Protein AF-M2XAB5-F1 (afdb_monomer_lite)

Foldseek 3Di:
DPPVVVVVVVVLLVLLVVLQVLLVVLCVLLVPLVVLLVVLVCQCPDPPHRDDDDPVSVCSVPSNVVSNVSSVVSNVVSVVSVVVPPPDCDVVNVVVCVVPVPPDPPPDDPVVVVVVVVVVVVVVVVVVD

Radius of gyration: 27.7 Å; chains: 1; bounding box: 64×60×61 Å

pLDDT: mean 78.84, std 16.9, range [43.12, 98.0]

Structure (mmCIF, N/CA/C/O backbone):
data_AF-M2XAB5-F1
#
_entry.id   AF-M2XAB5-F1
#
loop_
_atom_site.group_PDB
_atom_site.id
_atom_site.type_symbol
_atom_site.label_atom_id
_atom_site.label_alt_id
_atom_site.label_comp_id
_atom_site.label_asym_id
_atom_site.label_entity_id
_atom_site.label_seq_id
_atom_site.pdbx_PDB_ins_code
_atom_site.Cartn_x
_atom_site.Cartn_y
_atom_site.Cartn_z
_atom_site.occupancy
_atom_site.B_iso_or_equiv
_atom_site.auth_seq_id
_atom_site.auth_comp_id
_atom_site.auth_asym_id
_atom_site.auth_atom_id
_atom_site.pdbx_PDB_model_num
ATOM 1 N N . MET A 1 1 ? -28.194 11.113 29.100 1.00 43.12 1 MET A N 1
ATOM 2 C CA . MET A 1 1 ? -27.336 11.637 28.007 1.00 43.12 1 MET A CA 1
ATOM 3 C C . MET A 1 1 ? -26.340 10.563 27.536 1.00 43.12 1 MET A C 1
ATOM 5 O O . MET A 1 1 ? -25.148 10.694 27.764 1.00 43.12 1 MET A O 1
ATOM 9 N N . THR A 1 2 ? -26.799 9.476 26.900 1.00 54.62 2 THR A N 1
ATOM 10 C CA . THR A 1 2 ? -25.968 8.281 26.583 1.00 54.62 2 THR A CA 1
ATOM 11 C C . THR A 1 2 ? -25.845 7.964 25.083 1.00 54.62 2 THR A C 1
ATOM 13 O O . THR A 1 2 ? -25.160 7.016 24.710 1.00 54.62 2 THR A O 1
ATOM 16 N N . SER A 1 3 ? -26.461 8.749 24.192 1.00 52.16 3 SER A N 1
ATOM 17 C CA . SER A 1 3 ? -26.480 8.469 22.743 1.00 52.16 3 SER A CA 1
ATOM 18 C C . SER A 1 3 ? -25.181 8.828 22.008 1.00 52.16 3 SER A C 1
ATOM 20 O O . SER A 1 3 ? -24.874 8.224 20.978 1.00 52.16 3 SER A O 1
ATOM 22 N N . LEU A 1 4 ? -24.385 9.758 22.548 1.00 54.94 4 LEU A N 1
ATOM 23 C CA . LEU A 1 4 ? -23.146 10.224 21.913 1.00 54.94 4 LEU A CA 1
ATOM 24 C C . LEU A 1 4 ? -22.060 9.128 21.856 1.00 54.94 4 LEU A C 1
ATOM 26 O O . LEU A 1 4 ? -21.292 9.081 20.895 1.00 54.94 4 LEU A O 1
ATOM 30 N N . SER A 1 5 ? -22.040 8.182 22.805 1.00 65.56 5 SER A N 1
ATOM 31 C CA . SER A 1 5 ? -20.994 7.149 22.894 1.00 65.56 5 SER A CA 1
ATOM 32 C C . SER A 1 5 ? -21.138 6.030 21.852 1.00 65.56 5 SER A C 1
ATOM 34 O O . SER A 1 5 ? -20.137 5.575 21.293 1.00 65.56 5 SER A O 1
ATOM 36 N N . ARG A 1 6 ? -22.371 5.603 21.525 1.00 68.94 6 ARG A N 1
ATOM 37 C CA . ARG A 1 6 ? -22.616 4.537 20.529 1.00 68.94 6 ARG A CA 1
ATOM 38 C C . ARG A 1 6 ? -22.310 5.000 19.106 1.00 68.94 6 ARG A C 1
ATOM 40 O O . ARG A 1 6 ? -21.660 4.267 18.361 1.00 68.94 6 ARG A O 1
ATOM 47 N N . GLN A 1 7 ? -22.712 6.222 18.738 1.00 76.50 7 GLN A N 1
ATOM 48 C CA . GLN A 1 7 ? -22.395 6.790 17.421 1.00 76.50 7 GLN A CA 1
ATOM 49 C C . GLN A 1 7 ? -20.884 6.983 17.230 1.00 76.50 7 GLN A C 1
ATOM 51 O O . GLN A 1 7 ? -20.352 6.652 16.169 1.00 76.50 7 GLN A O 1
ATOM 56 N N . GLN A 1 8 ? -20.168 7.441 18.261 1.00 76.19 8 GLN A N 1
ATOM 57 C CA . GLN A 1 8 ? -18.709 7.567 18.219 1.00 76.19 8 GLN A CA 1
ATOM 58 C C . GLN A 1 8 ? -18.010 6.204 18.084 1.00 76.19 8 GLN A C 1
ATOM 60 O O . GLN A 1 8 ? -17.082 6.073 17.281 1.00 76.19 8 GLN A O 1
ATOM 65 N N . ARG A 1 9 ? -18.481 5.172 18.799 1.00 74.19 9 ARG A N 1
ATOM 66 C CA . ARG A 1 9 ? -17.937 3.803 18.721 1.00 74.19 9 ARG A CA 1
ATOM 67 C C . ARG A 1 9 ? -18.174 3.174 17.340 1.00 74.19 9 ARG A C 1
ATOM 69 O O . ARG A 1 9 ? -17.252 2.602 16.761 1.00 74.19 9 ARG A O 1
ATOM 76 N N . ALA A 1 10 ? -19.364 3.356 16.763 1.00 78.75 10 ALA A N 1
ATOM 77 C CA . ALA A 1 10 ? -19.677 2.911 15.402 1.00 78.75 10 ALA A CA 1
ATOM 78 C C . ALA A 1 10 ? -18.821 3.630 14.343 1.00 78.75 10 ALA A C 1
ATOM 80 O O . ALA A 1 10 ? -18.297 2.993 13.429 1.00 78.75 10 ALA A O 1
ATOM 81 N N . ARG A 1 11 ? -18.623 4.947 14.487 1.00 80.94 11 ARG A N 1
ATOM 82 C CA . ARG A 1 11 ? -17.774 5.738 13.583 1.00 80.94 11 ARG A CA 1
ATOM 83 C C . ARG A 1 11 ? -16.311 5.287 13.636 1.00 80.94 11 ARG A C 1
ATOM 85 O O . ARG A 1 11 ? -15.701 5.121 12.587 1.00 80.94 11 ARG A O 1
ATOM 92 N N . ARG A 1 12 ? -15.769 5.018 14.829 1.00 79.12 12 ARG A N 1
ATOM 93 C CA . ARG A 1 12 ? -14.401 4.495 15.004 1.00 79.12 12 ARG A CA 1
ATOM 94 C C . ARG A 1 12 ? -14.215 3.096 14.411 1.00 79.12 12 ARG A C 1
ATOM 96 O O . ARG A 1 12 ? -13.225 2.888 13.720 1.00 79.12 12 ARG A O 1
ATOM 103 N N . ARG A 1 13 ? -15.172 2.173 14.595 1.00 82.44 13 ARG A N 1
ATOM 104 C CA . ARG A 1 13 ? -15.133 0.839 13.955 1.00 82.44 13 ARG A CA 1
ATOM 105 C C . ARG A 1 13 ? -15.120 0.938 12.424 1.00 82.44 13 ARG A C 1
ATOM 107 O O . ARG A 1 13 ? -14.334 0.253 11.780 1.00 82.44 13 ARG A O 1
ATOM 114 N N . ARG A 1 14 ? -15.930 1.833 11.842 1.00 86.94 14 ARG A N 1
ATOM 115 C CA . ARG A 1 14 ? -15.916 2.097 10.389 1.00 86.94 14 ARG A CA 1
ATOM 116 C C . ARG A 1 14 ? -14.569 2.642 9.917 1.00 86.94 14 ARG A C 1
ATOM 118 O O . ARG A 1 14 ? -14.062 2.179 8.906 1.00 86.94 14 ARG A O 1
ATOM 125 N N . ILE A 1 15 ? -13.976 3.580 10.658 1.00 88.62 15 ILE A N 1
ATOM 126 C CA . ILE A 1 15 ? -12.644 4.120 10.343 1.00 88.62 15 ILE A CA 1
ATOM 127 C C . ILE A 1 15 ? -11.585 3.014 10.403 1.00 88.62 15 ILE A C 1
ATOM 129 O O . ILE A 1 15 ? -10.811 2.887 9.465 1.00 88.62 15 ILE A O 1
ATOM 133 N N . ALA A 1 16 ? -11.577 2.179 11.447 1.00 87.62 16 ALA A N 1
ATOM 134 C CA . ALA A 1 16 ? -10.643 1.056 11.554 1.00 87.62 16 ALA A CA 1
ATOM 135 C C . ALA A 1 16 ? -10.771 0.085 10.369 1.00 87.62 16 ALA A C 1
ATOM 137 O O . ALA A 1 16 ? -9.763 -0.300 9.783 1.00 87.62 16 ALA A O 1
ATOM 138 N N . GLY A 1 17 ? -12.004 -0.249 9.973 1.00 89.06 17 GLY A N 1
ATOM 139 C CA . GLY A 1 17 ? -12.267 -1.086 8.801 1.00 89.06 17 GLY A CA 1
ATOM 140 C C . GLY A 1 17 ? -11.794 -0.454 7.490 1.00 89.06 17 GLY A C 1
ATOM 141 O O . GLY A 1 17 ? -11.192 -1.137 6.669 1.00 89.06 17 GLY A O 1
ATOM 142 N N . LEU A 1 18 ? -11.999 0.855 7.309 1.00 94.44 18 LEU A N 1
ATOM 143 C CA . LEU A 1 18 ? -11.499 1.582 6.138 1.00 94.44 18 LEU A CA 1
ATOM 144 C C . LEU A 1 18 ? -9.969 1.612 6.099 1.00 94.44 18 LEU A C 1
ATOM 146 O O . LEU A 1 18 ? -9.389 1.361 5.049 1.00 94.44 18 LEU A O 1
ATOM 150 N N . LEU A 1 19 ? -9.315 1.871 7.233 1.00 93.00 19 LEU A N 1
ATOM 151 C CA . LEU A 1 19 ? -7.854 1.849 7.328 1.00 93.00 19 LEU A CA 1
ATOM 152 C C . LEU A 1 19 ? -7.300 0.458 7.000 1.00 93.00 19 LEU A C 1
ATOM 154 O O . LEU A 1 19 ? -6.342 0.361 6.239 1.00 93.00 19 LEU A O 1
ATOM 158 N N . ALA A 1 20 ? -7.932 -0.605 7.510 1.00 93.00 20 ALA A N 1
ATOM 159 C CA . ALA A 1 20 ? -7.558 -1.980 7.187 1.00 93.00 20 ALA A CA 1
ATOM 160 C C . ALA A 1 20 ? -7.713 -2.262 5.688 1.00 93.00 20 ALA A C 1
ATOM 162 O O . ALA A 1 20 ? -6.786 -2.761 5.061 1.00 93.00 20 ALA A O 1
ATOM 163 N N . LEU A 1 21 ? -8.859 -1.902 5.103 1.00 96.94 21 LEU A N 1
ATOM 164 C CA . LEU A 1 21 ? -9.132 -2.116 3.683 1.00 96.94 21 LEU A CA 1
ATOM 165 C C . LEU A 1 21 ? -8.113 -1.388 2.799 1.00 96.94 21 LEU A C 1
ATOM 167 O O . LEU A 1 21 ? -7.520 -2.003 1.918 1.00 96.94 21 LEU A O 1
ATOM 171 N N . VAL A 1 22 ? -7.881 -0.097 3.052 1.00 97.44 22 VAL A N 1
ATOM 172 C CA . VAL A 1 22 ? -6.904 0.699 2.294 1.00 97.44 22 VAL A CA 1
ATOM 173 C C . VAL A 1 22 ? -5.495 0.136 2.482 1.00 97.44 22 VAL A C 1
ATOM 175 O O . VAL A 1 22 ? -4.765 -0.006 1.504 1.00 97.44 22 VAL A O 1
ATOM 178 N N . GLY A 1 23 ? -5.129 -0.242 3.710 1.00 96.50 23 GLY A N 1
ATOM 179 C CA . GLY A 1 23 ? -3.842 -0.866 4.009 1.00 96.50 23 GLY A CA 1
ATOM 180 C C . GLY A 1 23 ? -3.612 -2.146 3.205 1.00 96.50 23 GLY A C 1
ATOM 181 O O . GLY A 1 23 ? -2.592 -2.274 2.532 1.00 96.50 23 GLY A O 1
ATOM 182 N N . ILE A 1 24 ? -4.594 -3.050 3.199 1.00 97.31 24 ILE A N 1
ATOM 183 C CA . ILE A 1 24 ? -4.545 -4.313 2.452 1.00 97.31 24 ILE A CA 1
ATOM 184 C C . ILE A 1 24 ? -4.445 -4.063 0.945 1.00 97.31 24 ILE A C 1
ATOM 186 O O . ILE A 1 24 ? -3.635 -4.702 0.280 1.00 97.31 24 ILE A O 1
ATOM 190 N N . VAL A 1 25 ? -5.225 -3.126 0.399 1.00 98.00 25 VAL A N 1
ATOM 191 C CA . VAL A 1 25 ? -5.173 -2.796 -1.034 1.00 98.00 25 VAL A CA 1
ATOM 192 C C . VAL A 1 25 ? -3.796 -2.261 -1.425 1.00 98.00 25 VAL A C 1
ATOM 194 O O . VAL A 1 25 ? -3.242 -2.698 -2.430 1.00 98.00 25 VAL A O 1
ATOM 197 N N . LEU A 1 26 ? -3.205 -1.365 -0.629 1.00 97.62 26 LEU A N 1
ATOM 198 C CA . LEU A 1 26 ? -1.858 -0.852 -0.894 1.00 97.62 26 LEU A CA 1
ATOM 199 C C . LEU A 1 26 ? -0.796 -1.954 -0.815 1.00 97.62 26 LEU A C 1
ATOM 201 O O . LEU A 1 26 ? 0.079 -2.019 -1.676 1.00 97.62 26 LEU A O 1
ATOM 205 N N . LEU A 1 27 ? -0.895 -2.853 0.167 1.00 97.69 27 LEU A N 1
ATOM 206 C CA . LEU A 1 27 ? -0.005 -4.012 0.261 1.00 97.69 27 LEU A CA 1
ATOM 207 C C . LEU A 1 27 ? -0.161 -4.945 -0.945 1.00 97.69 27 LEU A C 1
ATOM 209 O O . LEU A 1 27 ? 0.838 -5.418 -1.479 1.00 97.69 27 LEU A O 1
ATOM 213 N N . LEU A 1 28 ? -1.389 -5.165 -1.420 1.00 97.56 28 LEU A N 1
ATOM 214 C CA . LEU A 1 28 ? -1.644 -5.966 -2.614 1.00 97.56 28 LEU A CA 1
ATOM 215 C C . LEU A 1 28 ? -1.022 -5.321 -3.858 1.00 97.56 28 LEU A C 1
ATOM 217 O O . LEU A 1 28 ? -0.318 -5.996 -4.600 1.00 97.56 28 LEU A O 1
ATOM 221 N N . VAL A 1 29 ? -1.207 -4.014 -4.058 1.00 96.38 29 VAL A N 1
ATOM 222 C CA . VAL A 1 29 ? -0.569 -3.269 -5.160 1.00 96.38 29 VAL A CA 1
ATOM 223 C C . VAL A 1 29 ? 0.958 -3.376 -5.087 1.00 96.38 29 VAL A C 1
ATOM 225 O O . VAL A 1 29 ? 1.619 -3.594 -6.106 1.00 96.38 29 VAL A O 1
ATOM 228 N N . SER A 1 30 ? 1.518 -3.293 -3.880 1.00 96.62 30 SER A N 1
ATOM 229 C CA . SER A 1 30 ? 2.956 -3.397 -3.639 1.00 96.62 30 SER A CA 1
ATOM 230 C C . SER A 1 30 ? 3.554 -4.732 -4.099 1.00 96.62 30 SER A C 1
ATOM 232 O O . SER A 1 30 ? 4.663 -4.738 -4.638 1.00 96.62 30 SER A O 1
ATOM 234 N N . THR A 1 31 ? 2.813 -5.846 -3.990 1.00 96.81 31 THR A N 1
ATOM 235 C CA . THR A 1 31 ? 3.303 -7.171 -4.430 1.00 96.81 31 THR A CA 1
ATOM 236 C C . THR A 1 31 ? 3.721 -7.209 -5.899 1.00 96.81 31 THR A C 1
ATOM 238 O O . THR A 1 31 ? 4.622 -7.962 -6.257 1.00 96.81 31 THR A O 1
ATOM 241 N N . TYR A 1 32 ? 3.114 -6.368 -6.737 1.00 96.00 32 TYR A N 1
ATOM 242 C CA . TYR A 1 32 ? 3.491 -6.214 -8.137 1.00 96.00 32 TYR A CA 1
ATOM 243 C C . TYR A 1 32 ? 4.435 -5.026 -8.356 1.00 96.00 32 TYR A C 1
ATOM 245 O O . TYR A 1 32 ? 5.452 -5.145 -9.042 1.00 96.00 32 TYR A O 1
ATOM 253 N N . ALA A 1 33 ? 4.110 -3.871 -7.769 1.00 95.50 33 ALA A N 1
ATOM 254 C CA . ALA A 1 33 ? 4.821 -2.628 -8.043 1.00 95.50 33 ALA A CA 1
ATOM 255 C C . ALA A 1 33 ? 6.271 -2.646 -7.531 1.00 95.50 33 ALA A C 1
ATOM 257 O O . ALA A 1 33 ? 7.158 -2.140 -8.212 1.00 95.50 33 ALA A O 1
ATOM 258 N N . VAL A 1 34 ? 6.548 -3.254 -6.373 1.00 96.94 34 VAL A N 1
ATOM 259 C CA . VAL A 1 34 ? 7.914 -3.294 -5.824 1.00 96.94 34 VAL A CA 1
ATOM 260 C C . VAL A 1 34 ? 8.858 -4.125 -6.702 1.00 96.94 34 VAL A C 1
ATOM 262 O O . VAL A 1 34 ? 9.874 -3.571 -7.129 1.00 96.94 34 VAL A O 1
ATOM 265 N N . PRO A 1 35 ? 8.557 -5.396 -7.047 1.00 97.25 35 PRO A N 1
ATOM 266 C CA . PRO A 1 35 ? 9.430 -6.170 -7.929 1.00 97.25 35 PRO A CA 1
ATOM 267 C C . PRO A 1 35 ? 9.652 -5.498 -9.286 1.00 97.25 35 PRO A C 1
ATOM 269 O O . PRO A 1 35 ? 10.786 -5.40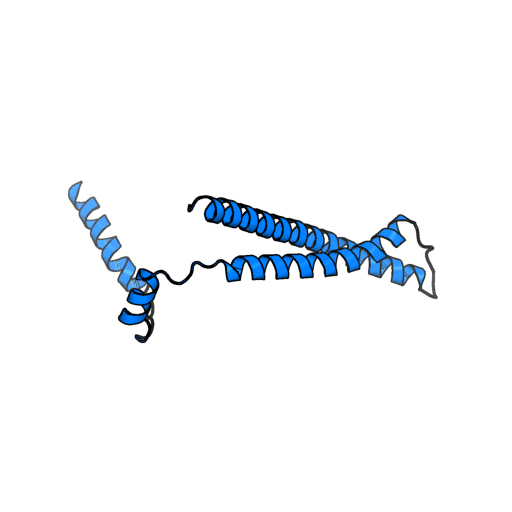8 -9.751 1.00 97.25 35 PRO A O 1
ATOM 272 N N . MET A 1 36 ? 8.589 -4.971 -9.900 1.00 96.00 36 MET A N 1
ATOM 273 C CA . MET A 1 36 ? 8.698 -4.283 -11.188 1.00 96.00 36 MET A CA 1
ATOM 274 C C . MET A 1 36 ? 9.546 -3.016 -11.095 1.00 96.00 36 MET A C 1
ATOM 276 O O . MET A 1 36 ? 10.388 -2.784 -11.959 1.00 96.00 36 MET A O 1
ATOM 280 N N . GLY A 1 37 ? 9.378 -2.223 -10.034 1.00 94.44 37 GLY A N 1
ATOM 281 C CA . GLY A 1 37 ? 10.202 -1.046 -9.777 1.00 94.44 37 GLY A CA 1
ATOM 282 C C . GLY A 1 37 ? 11.685 -1.398 -9.659 1.00 94.44 37 GLY A C 1
ATOM 283 O O . GLY A 1 37 ? 12.515 -0.761 -10.302 1.00 94.44 37 GLY A O 1
ATOM 284 N N . ILE A 1 38 ? 12.019 -2.461 -8.920 1.00 96.06 38 ILE A N 1
ATOM 285 C CA . ILE A 1 38 ? 13.403 -2.943 -8.789 1.00 96.06 38 ILE A CA 1
ATOM 286 C C . ILE A 1 38 ? 13.968 -3.351 -10.154 1.00 96.06 38 ILE A C 1
ATOM 288 O O . ILE A 1 38 ? 15.084 -2.963 -10.487 1.00 96.06 38 ILE A O 1
ATOM 292 N N . ILE A 1 39 ? 13.199 -4.088 -10.964 1.00 94.94 39 ILE A N 1
ATOM 293 C CA . ILE A 1 39 ? 13.628 -4.513 -12.306 1.00 94.94 39 ILE A CA 1
ATOM 294 C C . ILE A 1 39 ? 13.882 -3.302 -13.208 1.00 94.94 39 ILE A C 1
ATOM 296 O O . ILE A 1 39 ? 14.909 -3.250 -13.886 1.00 94.94 39 ILE A O 1
ATOM 300 N N . TYR A 1 40 ? 12.969 -2.329 -13.227 1.00 94.88 40 TYR A N 1
ATOM 301 C CA . TYR A 1 40 ? 13.138 -1.122 -14.033 1.00 94.88 40 TYR A CA 1
ATOM 302 C C . TYR A 1 40 ? 14.351 -0.310 -13.598 1.00 94.88 40 TYR A C 1
ATOM 304 O O . TYR A 1 40 ? 15.119 0.136 -14.447 1.00 94.88 40 TYR A O 1
ATOM 312 N N . TRP A 1 41 ? 14.544 -0.155 -12.290 1.00 94.75 41 TRP A N 1
ATOM 313 C CA . TRP A 1 41 ? 15.694 0.555 -11.755 1.00 94.75 41 TRP A CA 1
ATOM 314 C C . TRP A 1 41 ? 17.004 -0.155 -12.112 1.00 94.75 41 TRP A C 1
ATOM 316 O O . TRP A 1 41 ? 17.885 0.471 -12.690 1.00 94.75 41 TRP A O 1
ATOM 326 N N . ALA A 1 42 ? 17.088 -1.471 -11.897 1.00 93.62 42 ALA A N 1
ATOM 327 C CA . ALA A 1 42 ? 18.274 -2.265 -12.216 1.00 93.62 42 ALA A CA 1
ATOM 328 C C . ALA A 1 42 ? 18.647 -2.205 -13.707 1.00 93.62 42 ALA A C 1
ATOM 330 O O . ALA A 1 42 ? 19.824 -2.104 -14.047 1.00 93.62 42 ALA A O 1
ATOM 331 N N . ARG A 1 43 ? 17.650 -2.230 -14.604 1.00 93.06 43 ARG A N 1
ATOM 332 C CA . ARG A 1 43 ? 17.868 -2.079 -16.054 1.00 93.06 43 ARG A CA 1
ATOM 333 C C . ARG A 1 43 ? 18.305 -0.674 -16.449 1.00 93.06 43 ARG A C 1
ATOM 335 O O . ARG A 1 43 ? 19.058 -0.524 -17.402 1.00 93.06 43 ARG A O 1
ATOM 342 N N . ALA A 1 44 ? 17.829 0.352 -15.751 1.00 93.06 44 ALA A N 1
ATOM 343 C CA . ALA A 1 44 ? 18.247 1.724 -16.010 1.00 93.06 44 ALA A CA 1
ATOM 344 C C . ALA A 1 44 ? 19.689 1.978 -15.548 1.00 93.06 44 ALA A C 1
ATOM 346 O O . ALA A 1 44 ? 20.389 2.791 -16.143 1.00 93.06 44 ALA A O 1
ATOM 347 N N . THR A 1 45 ? 20.138 1.274 -14.505 1.00 92.62 45 THR A N 1
ATOM 348 C CA . THR A 1 45 ? 21.482 1.422 -13.931 1.00 92.62 45 THR A CA 1
ATOM 349 C C . THR A 1 45 ? 22.504 0.416 -14.462 1.00 92.62 45 THR A C 1
ATOM 351 O O . THR A 1 45 ? 23.642 0.431 -14.005 1.00 92.62 45 THR A O 1
ATOM 354 N N . SER A 1 46 ? 22.126 -0.494 -15.365 1.00 93.06 46 SER A N 1
ATOM 355 C CA . SER A 1 46 ? 23.044 -1.528 -15.855 1.00 93.06 46 SER A CA 1
ATOM 356 C C . SER A 1 46 ? 24.098 -0.952 -16.801 1.00 93.06 46 SER A C 1
ATOM 358 O O . SER A 1 46 ? 23.749 -0.220 -17.726 1.00 93.06 46 SER A O 1
ATOM 360 N N . GLU A 1 47 ? 25.356 -1.358 -16.633 1.00 88.75 47 GLU A N 1
ATOM 361 C CA . GLU A 1 47 ? 26.470 -0.918 -17.488 1.00 88.75 47 GLU A CA 1
ATOM 362 C C . GLU A 1 47 ? 26.482 -1.606 -18.866 1.00 88.75 47 GLU A C 1
ATOM 364 O O . GLU A 1 47 ? 26.927 -1.011 -19.843 1.00 88.75 47 GLU A O 1
ATOM 369 N N . GLU A 1 48 ? 25.960 -2.834 -18.973 1.00 83.00 48 GLU A N 1
ATOM 370 C CA . GLU A 1 48 ? 26.021 -3.635 -20.208 1.00 83.00 48 GLU A CA 1
ATOM 371 C C . GLU A 1 48 ? 25.020 -3.192 -21.289 1.00 83.00 48 GLU A C 1
ATOM 373 O O . GLU A 1 48 ? 25.353 -3.189 -22.474 1.00 83.00 48 GLU A O 1
ATOM 378 N N . ALA A 1 49 ? 23.789 -2.831 -20.909 1.00 78.88 49 ALA A N 1
ATOM 379 C CA . ALA A 1 49 ? 22.739 -2.416 -21.845 1.00 78.88 49 ALA A CA 1
ATOM 380 C C . ALA A 1 49 ? 21.642 -1.592 -21.137 1.00 78.88 49 ALA A C 1
ATOM 382 O O . ALA A 1 49 ? 20.552 -2.113 -20.871 1.00 78.88 49 ALA A O 1
ATOM 383 N N . PRO A 1 50 ? 21.906 -0.313 -20.809 1.00 85.62 50 PRO A N 1
ATOM 384 C CA . PRO A 1 50 ? 20.960 0.512 -20.068 1.00 85.62 50 PRO A CA 1
ATOM 385 C C . PRO A 1 50 ? 19.678 0.758 -20.869 1.00 85.62 50 PRO A C 1
ATOM 387 O O . PRO A 1 50 ? 19.708 1.206 -22.017 1.00 85.62 50 PRO A O 1
ATOM 390 N N . VAL A 1 51 ? 18.532 0.496 -20.237 1.00 91.62 51 VAL A N 1
ATOM 391 C CA . VAL A 1 51 ? 17.211 0.806 -20.801 1.00 91.62 51 VAL A CA 1
ATOM 392 C C . VAL A 1 51 ? 16.714 2.122 -20.197 1.00 91.62 51 VAL A C 1
ATOM 394 O O . VAL A 1 51 ? 16.626 2.219 -18.971 1.00 91.62 51 VAL A O 1
ATOM 397 N N . PRO A 1 52 ? 16.362 3.136 -21.011 1.00 89.50 52 PRO A N 1
ATOM 398 C CA . PRO A 1 52 ? 15.892 4.414 -20.491 1.00 89.50 52 PRO A CA 1
ATOM 399 C C . PRO A 1 52 ? 14.579 4.254 -19.718 1.00 89.50 52 PRO A C 1
ATOM 401 O O . PRO A 1 52 ? 13.703 3.465 -20.083 1.00 89.50 52 PRO A O 1
ATOM 404 N N . LEU A 1 53 ? 14.438 5.034 -18.647 1.00 91.75 53 LEU A N 1
ATOM 405 C CA . LEU A 1 53 ? 13.231 5.040 -17.829 1.00 91.75 53 LEU A CA 1
ATOM 406 C C . LEU A 1 53 ? 12.071 5.673 -18.598 1.00 91.75 53 LEU A C 1
ATOM 408 O O . LEU A 1 53 ? 12.165 6.799 -19.079 1.00 91.75 53 LEU A O 1
ATOM 412 N N . THR A 1 54 ? 10.959 4.949 -18.669 1.00 94.00 54 THR A N 1
ATOM 413 C CA . THR A 1 54 ? 9.673 5.487 -19.116 1.00 94.00 54 THR A CA 1
ATOM 414 C C . THR A 1 54 ? 8.912 6.078 -17.931 1.00 94.00 54 THR A C 1
ATOM 416 O O . THR A 1 54 ? 9.164 5.718 -16.777 1.00 94.00 54 THR A O 1
ATOM 419 N N . ASP A 1 55 ? 7.920 6.927 -18.197 1.00 93.75 55 ASP A N 1
ATOM 420 C CA . ASP A 1 55 ? 7.066 7.500 -17.146 1.00 93.75 55 ASP A CA 1
ATOM 421 C C . ASP A 1 55 ? 6.385 6.413 -16.300 1.00 93.75 55 ASP A C 1
ATOM 423 O O . ASP A 1 55 ? 6.302 6.513 -15.075 1.00 93.75 55 ASP A O 1
ATOM 427 N N . GLY A 1 56 ? 5.960 5.319 -16.943 1.00 90.94 56 GLY A N 1
ATOM 428 C CA . GLY A 1 56 ? 5.392 4.159 -16.256 1.00 90.94 56 GLY A CA 1
ATOM 429 C C . GLY A 1 56 ? 6.400 3.466 -15.335 1.00 90.94 56 GLY A C 1
ATOM 430 O O . GLY A 1 56 ? 6.058 3.099 -14.209 1.00 90.94 56 GLY A O 1
ATOM 431 N N . ALA A 1 57 ? 7.655 3.328 -15.767 1.00 91.12 57 ALA A N 1
ATOM 432 C CA . ALA A 1 57 ? 8.719 2.762 -14.943 1.00 91.12 57 ALA A CA 1
ATOM 433 C C . ALA A 1 57 ? 9.015 3.643 -13.720 1.00 91.12 57 ALA A C 1
ATOM 435 O O . ALA A 1 57 ? 9.068 3.131 -12.602 1.00 91.12 57 ALA A O 1
ATOM 436 N N . LEU A 1 58 ? 9.117 4.962 -13.912 1.00 95.38 58 LEU A N 1
ATOM 437 C CA . LEU A 1 58 ? 9.297 5.934 -12.828 1.00 95.38 58 LEU A CA 1
ATOM 438 C C . LEU A 1 58 ? 8.161 5.874 -11.806 1.00 95.38 58 LEU A C 1
ATOM 440 O O . LEU A 1 58 ? 8.416 5.805 -10.603 1.00 95.38 58 LEU A O 1
ATOM 444 N N . LEU A 1 59 ? 6.911 5.836 -12.278 1.00 95.25 59 LEU A N 1
ATOM 445 C CA . LEU A 1 59 ? 5.752 5.691 -11.403 1.00 95.25 59 LEU A CA 1
ATOM 446 C C . LEU A 1 59 ? 5.862 4.414 -10.576 1.00 95.25 59 LEU A C 1
ATOM 448 O O . LEU A 1 59 ? 5.661 4.455 -9.368 1.00 95.25 59 LEU A O 1
ATOM 452 N N . THR A 1 60 ? 6.219 3.294 -11.200 1.00 94.31 60 THR A N 1
ATOM 453 C CA . THR A 1 60 ? 6.302 1.994 -10.522 1.00 94.31 60 THR A CA 1
ATOM 454 C C . THR A 1 60 ? 7.421 1.968 -9.472 1.00 94.31 60 THR A C 1
ATOM 456 O O . THR A 1 60 ? 7.207 1.478 -8.362 1.00 94.31 60 THR A O 1
ATOM 459 N N . ILE A 1 61 ? 8.578 2.567 -9.785 1.00 95.94 61 ILE A N 1
ATOM 460 C CA . ILE A 1 61 ? 9.723 2.721 -8.871 1.00 95.94 61 ILE A CA 1
ATOM 461 C C . ILE A 1 61 ? 9.334 3.490 -7.603 1.00 95.94 61 ILE A C 1
ATOM 463 O O . ILE A 1 61 ? 9.777 3.130 -6.517 1.00 95.94 61 ILE A O 1
ATOM 467 N N . ILE A 1 62 ? 8.497 4.525 -7.718 1.00 96.44 62 ILE A N 1
ATOM 468 C CA . ILE A 1 62 ? 8.076 5.352 -6.576 1.00 96.44 62 ILE A CA 1
ATOM 469 C C . ILE A 1 62 ? 6.871 4.730 -5.856 1.00 96.44 62 ILE A C 1
ATOM 471 O O . ILE A 1 62 ? 6.852 4.611 -4.629 1.00 96.44 62 ILE A O 1
ATOM 475 N N . ALA A 1 63 ? 5.851 4.322 -6.609 1.00 94.31 63 ALA A N 1
ATOM 476 C CA . ALA A 1 63 ? 4.589 3.832 -6.071 1.00 94.31 63 ALA A CA 1
ATOM 477 C C . ALA A 1 63 ? 4.745 2.502 -5.325 1.00 94.31 63 ALA A C 1
ATOM 479 O O . ALA A 1 63 ? 4.040 2.282 -4.340 1.00 94.31 63 ALA A O 1
ATOM 480 N N . GLY A 1 64 ? 5.674 1.632 -5.739 1.00 94.62 64 GLY A N 1
ATOM 481 C CA . GLY A 1 64 ? 5.961 0.375 -5.045 1.00 94.62 64 GLY A CA 1
ATOM 482 C C . GLY A 1 64 ? 6.337 0.595 -3.573 1.00 94.62 64 GLY A C 1
ATOM 483 O O . GLY A 1 64 ? 5.563 0.217 -2.693 1.00 94.62 64 GLY A O 1
ATOM 484 N N . PRO A 1 65 ? 7.466 1.257 -3.271 1.00 96.94 65 PRO A N 1
ATOM 485 C CA . PRO A 1 65 ? 7.879 1.541 -1.898 1.00 96.94 65 PRO A CA 1
ATOM 486 C C . PRO A 1 65 ? 6.842 2.341 -1.102 1.00 96.94 65 PRO A C 1
ATOM 488 O O . PRO A 1 65 ? 6.571 2.016 0.053 1.00 96.94 65 PRO A O 1
ATOM 491 N N . VAL A 1 66 ? 6.217 3.353 -1.715 1.00 97.56 66 VAL A N 1
ATOM 492 C CA . VAL A 1 66 ? 5.196 4.175 -1.044 1.00 97.56 66 VAL A CA 1
ATOM 493 C C . VAL A 1 66 ? 3.989 3.331 -0.634 1.00 97.56 66 VAL A C 1
ATOM 495 O O . VAL A 1 66 ? 3.553 3.404 0.515 1.00 97.56 66 VAL A O 1
ATOM 498 N N . SER A 1 67 ? 3.468 2.500 -1.540 1.00 97.06 67 SER A N 1
ATOM 499 C CA . SER A 1 67 ? 2.344 1.607 -1.239 1.00 97.06 67 SER A CA 1
ATOM 500 C C . SER A 1 67 ? 2.711 0.555 -0.192 1.00 97.06 67 SER A C 1
ATOM 502 O O . SER A 1 67 ? 1.904 0.291 0.697 1.00 97.06 67 SER A O 1
ATOM 504 N N . LEU A 1 68 ? 3.940 0.026 -0.211 1.00 97.38 68 LEU A N 1
ATOM 505 C CA . LEU A 1 68 ? 4.422 -0.901 0.814 1.00 97.38 68 LEU A CA 1
ATOM 506 C C . LEU A 1 68 ? 4.415 -0.258 2.208 1.00 97.38 68 LEU A C 1
ATOM 508 O O . LEU A 1 68 ? 3.840 -0.808 3.147 1.00 97.38 68 LEU A O 1
ATOM 512 N N . VAL A 1 69 ? 5.036 0.918 2.336 1.00 98.00 69 VAL A N 1
ATOM 513 C CA . VAL A 1 69 ? 5.189 1.616 3.620 1.00 98.00 69 VAL A CA 1
ATOM 514 C C . VAL A 1 69 ? 3.833 2.071 4.151 1.00 98.00 69 VAL A C 1
ATOM 516 O O . VAL A 1 69 ? 3.481 1.764 5.290 1.00 98.00 69 VAL A O 1
ATOM 519 N N . LEU A 1 70 ? 3.040 2.761 3.326 1.00 97.81 70 LEU A N 1
ATOM 520 C CA . LEU A 1 70 ? 1.718 3.237 3.735 1.00 97.81 70 LEU A CA 1
ATOM 521 C C . LEU A 1 70 ? 0.770 2.072 4.025 1.00 97.81 70 LEU A C 1
ATOM 523 O O . LEU A 1 70 ? 0.059 2.104 5.029 1.00 97.81 70 LEU A O 1
ATOM 527 N N . GLY A 1 71 ? 0.790 1.025 3.199 1.00 96.81 71 GLY A N 1
ATOM 528 C CA . GLY A 1 71 ? -0.007 -0.179 3.404 1.00 96.81 71 GLY A CA 1
ATOM 529 C C . GLY A 1 71 ? 0.303 -0.866 4.734 1.00 96.81 71 GLY A C 1
ATOM 530 O O . GLY A 1 71 ? -0.614 -1.210 5.487 1.00 96.81 71 GLY A O 1
ATOM 531 N N . GLY A 1 72 ? 1.590 -0.988 5.071 1.00 96.50 72 GLY A N 1
ATOM 532 C CA . GLY A 1 72 ? 2.047 -1.523 6.352 1.00 96.50 72 GLY A CA 1
ATOM 533 C C . GLY A 1 72 ? 1.595 -0.671 7.541 1.00 96.50 72 GLY A C 1
ATOM 534 O O . GLY A 1 72 ? 0.975 -1.194 8.469 1.00 96.50 72 GLY A O 1
ATOM 535 N N . ILE A 1 73 ? 1.830 0.646 7.494 1.00 97.75 73 ILE A N 1
ATOM 536 C CA . ILE A 1 73 ? 1.443 1.579 8.568 1.00 97.75 73 ILE A CA 1
ATOM 537 C C . ILE A 1 73 ? -0.070 1.542 8.808 1.00 97.75 73 ILE A C 1
ATOM 539 O O . ILE A 1 73 ? -0.511 1.423 9.953 1.00 97.75 73 ILE A O 1
ATOM 543 N N . LEU A 1 74 ? -0.874 1.608 7.744 1.00 95.88 74 LEU A N 1
ATOM 544 C CA . LEU A 1 74 ? -2.335 1.596 7.842 1.00 95.88 74 LEU A CA 1
ATOM 545 C C . LEU A 1 74 ? -2.861 0.279 8.417 1.00 95.88 74 LEU A C 1
ATOM 547 O O . LEU A 1 74 ? -3.753 0.299 9.267 1.00 95.88 74 LEU A O 1
ATOM 551 N N . SER A 1 75 ? -2.279 -0.852 8.012 1.00 92.81 75 SER A N 1
ATOM 552 C CA . SER A 1 75 ? -2.658 -2.173 8.524 1.00 92.81 75 SER A CA 1
ATOM 553 C C . SER A 1 75 ? -2.350 -2.308 10.021 1.00 92.81 75 SER A C 1
ATOM 555 O O . SER A 1 75 ? -3.198 -2.763 10.791 1.00 92.81 75 SER A O 1
ATOM 557 N N . ILE A 1 76 ? -1.177 -1.837 10.464 1.00 92.75 76 ILE A N 1
ATOM 558 C CA . ILE A 1 76 ? -0.797 -1.820 11.886 1.00 92.75 76 ILE A CA 1
ATOM 559 C C . ILE A 1 76 ? -1.718 -0.888 12.681 1.00 92.75 76 ILE A C 1
ATOM 561 O O . ILE A 1 76 ? -2.221 -1.272 13.738 1.00 92.75 76 ILE A O 1
ATOM 565 N N . ALA A 1 77 ? -1.982 0.319 12.176 1.00 92.38 77 ALA A N 1
ATOM 566 C CA . ALA A 1 77 ? -2.871 1.277 12.829 1.00 92.38 77 ALA A CA 1
ATOM 567 C C . ALA A 1 77 ? -4.291 0.711 12.986 1.00 92.38 77 ALA A C 1
ATOM 569 O O . ALA A 1 77 ? -4.883 0.797 14.065 1.00 92.38 77 ALA A O 1
ATOM 570 N N . ALA A 1 78 ? -4.824 0.068 11.945 1.00 89.88 78 ALA A N 1
ATOM 571 C CA . ALA A 1 78 ? -6.124 -0.589 12.000 1.00 89.88 78 ALA A CA 1
ATOM 572 C C . ALA A 1 78 ? -6.156 -1.720 13.041 1.00 89.88 78 ALA A C 1
ATOM 574 O O . ALA A 1 78 ? -7.117 -1.826 13.812 1.00 89.88 78 ALA A O 1
ATOM 575 N N . PHE A 1 79 ? -5.087 -2.519 13.123 1.00 87.94 79 PHE A N 1
ATOM 576 C CA . PHE A 1 79 ? -4.954 -3.566 14.134 1.00 87.94 79 PHE A CA 1
ATOM 577 C C . PHE A 1 79 ? -4.922 -2.993 15.557 1.00 87.94 79 PHE A C 1
ATOM 579 O O . PHE A 1 79 ? -5.635 -3.484 16.432 1.00 87.94 79 PHE A O 1
ATOM 586 N N . GLN A 1 80 ? -4.173 -1.912 15.795 1.00 88.81 80 GLN A N 1
ATOM 587 C CA . GLN A 1 80 ? -4.117 -1.257 17.108 1.00 88.81 80 GLN A CA 1
ATOM 588 C C . GLN A 1 80 ? -5.471 -0.664 17.527 1.00 88.81 80 GLN A C 1
ATOM 590 O O . GLN A 1 80 ? -5.897 -0.822 18.678 1.00 88.81 80 GLN A O 1
ATOM 595 N N . ILE A 1 81 ? -6.195 -0.028 16.600 1.00 84.25 81 ILE A N 1
ATOM 596 C CA . ILE A 1 81 ? -7.536 0.508 16.878 1.00 84.25 81 ILE A CA 1
ATOM 597 C C . ILE A 1 81 ? -8.511 -0.629 17.200 1.00 84.25 81 ILE A C 1
ATOM 599 O O . ILE A 1 81 ? -9.311 -0.512 18.124 1.00 84.25 81 ILE A O 1
ATOM 603 N N . THR A 1 82 ? -8.421 -1.748 16.483 1.00 80.12 82 THR A N 1
ATOM 604 C CA . THR A 1 82 ? -9.283 -2.912 16.722 1.00 80.12 82 THR A CA 1
ATOM 605 C C . THR A 1 82 ? -8.967 -3.576 18.065 1.00 80.12 82 THR A C 1
ATOM 607 O O . THR A 1 82 ? -9.880 -3.865 18.837 1.00 80.12 82 THR A O 1
ATOM 610 N N . ARG A 1 83 ? -7.679 -3.747 18.402 1.00 75.88 83 ARG A N 1
ATOM 611 C CA . ARG A 1 83 ? -7.232 -4.352 19.668 1.00 75.88 83 ARG A CA 1
ATOM 612 C C . ARG A 1 83 ? -7.637 -3.530 20.890 1.00 75.88 83 ARG A C 1
ATOM 614 O O . ARG A 1 83 ? -8.075 -4.105 21.878 1.00 75.88 83 ARG A O 1
ATOM 621 N N . SER A 1 84 ? -7.547 -2.202 20.810 1.00 69.12 8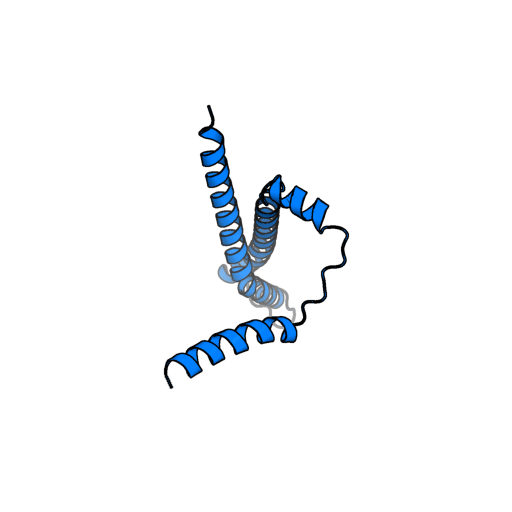4 SER A N 1
ATOM 622 C CA . SER A 1 84 ? -7.982 -1.293 21.885 1.00 69.12 84 SER A CA 1
ATOM 623 C C . SER A 1 84 ? -9.504 -1.258 22.099 1.00 69.12 84 SER A C 1
ATOM 625 O O . SER A 1 84 ? -9.969 -0.613 23.033 1.00 69.12 84 SER A O 1
ATOM 627 N N . HIS A 1 85 ? -10.278 -1.931 21.240 1.00 59.00 85 HIS A N 1
ATOM 628 C CA . HIS A 1 85 ? -11.739 -2.017 21.304 1.00 59.00 85 HIS A CA 1
ATOM 629 C C . HIS A 1 85 ? -12.269 -3.421 21.623 1.00 59.00 85 HIS A C 1
ATOM 631 O O . HIS A 1 85 ? -13.491 -3.594 21.586 1.00 59.00 85 HIS A O 1
ATOM 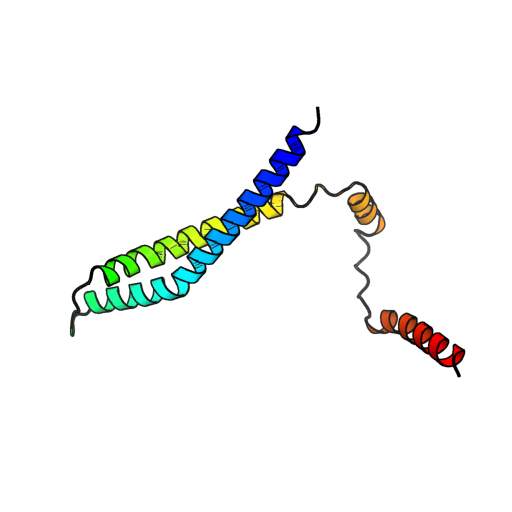637 N N . ARG A 1 86 ? -11.409 -4.406 21.945 1.00 56.25 86 ARG A N 1
ATOM 638 C CA . ARG A 1 86 ? -11.891 -5.568 22.711 1.00 56.25 86 ARG A CA 1
ATOM 639 C C . ARG A 1 86 ? -12.575 -4.996 23.949 1.00 56.25 86 ARG A C 1
ATOM 641 O O . ARG A 1 86 ? -11.998 -4.124 24.598 1.00 56.25 86 ARG A O 1
ATOM 648 N N . GLU A 1 87 ? -13.841 -5.355 24.143 1.00 52.50 87 GLU A N 1
ATOM 649 C CA . GLU A 1 87 ? -14.663 -4.808 25.216 1.00 52.50 87 GLU A CA 1
ATOM 650 C C . GLU A 1 87 ? -13.886 -4.846 26.541 1.00 52.50 87 GLU A C 1
ATOM 652 O O . GLU A 1 87 ? -13.097 -5.774 26.750 1.00 52.50 87 GLU A O 1
ATOM 657 N N . PRO A 1 88 ? -14.021 -3.819 27.406 1.00 52.03 88 PRO A N 1
ATOM 658 C CA . PRO A 1 88 ? -13.536 -3.964 28.771 1.00 52.03 88 PRO A CA 1
ATOM 659 C C . PRO A 1 88 ? -14.137 -5.265 29.295 1.00 52.03 88 PRO A C 1
ATOM 661 O O . PRO A 1 88 ? -15.349 -5.426 29.148 1.00 52.03 88 PRO A O 1
ATOM 664 N N . ARG A 1 89 ? -13.285 -6.178 29.793 1.00 54.44 89 ARG A N 1
ATOM 665 C CA . ARG A 1 89 ? -13.700 -7.464 30.371 1.00 54.44 89 ARG A CA 1
ATOM 666 C C . ARG A 1 89 ? -14.977 -7.224 31.154 1.00 54.44 89 ARG A C 1
ATOM 668 O O . ARG A 1 89 ? -14.978 -6.410 32.080 1.00 54.44 89 ARG A O 1
ATOM 675 N N . THR A 1 90 ? -16.059 -7.816 30.672 1.00 59.75 90 THR A N 1
ATOM 676 C CA . THR A 1 90 ? -17.372 -7.664 31.283 1.00 59.75 90 THR A CA 1
ATOM 677 C C . THR A 1 90 ? -17.279 -8.224 32.701 1.00 59.75 90 THR A C 1
ATOM 679 O O . THR A 1 90 ? -16.412 -9.057 32.960 1.00 59.75 90 THR A O 1
ATOM 682 N N . GLU A 1 91 ? -18.129 -7.790 33.632 1.00 58.12 91 GLU A N 1
ATOM 683 C CA . GLU A 1 91 ? -18.122 -8.375 34.984 1.00 58.12 91 GLU A CA 1
ATOM 684 C C . GLU A 1 91 ? -18.266 -9.911 34.908 1.00 58.12 91 GLU A C 1
ATOM 686 O O . GLU A 1 91 ? -17.537 -10.611 35.591 1.00 58.12 91 GLU A O 1
ATOM 691 N N . GLU A 1 92 ? -19.053 -10.431 33.953 1.00 55.53 92 GLU A N 1
ATOM 692 C CA . GLU A 1 92 ? -19.107 -11.865 33.610 1.00 55.53 92 GLU A CA 1
ATOM 693 C C . GLU A 1 92 ? -17.751 -12.448 33.174 1.00 55.53 92 GLU A C 1
ATOM 695 O O . GLU A 1 92 ? -17.366 -13.507 33.653 1.00 55.53 92 GLU A O 1
ATOM 700 N N . ASP A 1 93 ? -16.989 -11.773 32.303 1.00 59.19 93 ASP A N 1
ATOM 701 C CA . ASP A 1 93 ? -15.655 -12.243 31.880 1.00 59.19 93 ASP A CA 1
ATOM 702 C C . ASP A 1 93 ? -14.655 -12.240 33.040 1.00 59.19 93 ASP A C 1
ATOM 704 O O . ASP A 1 93 ? -13.678 -12.985 33.029 1.00 59.19 93 ASP A O 1
ATOM 708 N N . ARG A 1 94 ? -14.872 -11.363 34.024 1.00 64.31 94 ARG A N 1
ATOM 709 C CA . ARG A 1 94 ? -14.053 -11.258 35.226 1.00 64.31 94 ARG A CA 1
ATOM 710 C C . ARG A 1 94 ? -14.436 -12.318 36.257 1.00 64.31 94 ARG A C 1
ATOM 712 O O . ARG A 1 94 ? -13.541 -12.931 36.819 1.00 64.31 94 ARG A O 1
ATOM 719 N N . GLU A 1 95 ? -15.726 -12.578 36.443 1.00 66.44 95 GLU A N 1
ATOM 720 C CA . GLU A 1 95 ? -16.238 -13.689 37.253 1.00 66.44 95 GLU A CA 1
ATOM 721 C C . GLU A 1 95 ? -15.804 -15.047 36.674 1.00 66.44 95 GLU A C 1
ATOM 723 O O . GLU A 1 95 ? -15.442 -15.948 37.428 1.00 66.44 95 GLU A O 1
ATOM 728 N N . LEU A 1 96 ? -15.762 -15.181 35.342 1.00 64.00 96 LEU A N 1
ATOM 729 C CA . LEU A 1 96 ? -15.238 -16.361 34.646 1.00 64.00 96 LEU A CA 1
ATOM 730 C C . LEU A 1 96 ? -13.720 -16.532 34.863 1.00 64.00 96 LEU A C 1
ATOM 732 O O . LEU A 1 96 ? -13.259 -17.634 35.146 1.00 64.00 96 LEU A O 1
ATOM 736 N N . ASP A 1 97 ? -12.936 -15.455 34.773 1.00 65.25 97 ASP A N 1
ATOM 737 C CA . ASP A 1 97 ? -11.500 -15.474 35.097 1.00 65.25 97 ASP A CA 1
ATOM 738 C C . ASP A 1 97 ? -11.252 -15.763 36.594 1.00 65.25 97 ASP A C 1
ATOM 740 O O . ASP A 1 97 ? -10.281 -16.421 36.942 1.00 65.25 97 ASP A O 1
ATOM 744 N N . GLU A 1 98 ? -12.115 -15.302 37.500 1.00 66.56 98 GLU A N 1
ATOM 745 C CA . GLU A 1 98 ? -11.992 -15.577 38.939 1.00 66.56 98 GLU A CA 1
ATOM 746 C C . GLU A 1 98 ? -12.398 -17.021 39.297 1.00 66.56 98 GLU A C 1
ATOM 748 O O . GLU A 1 98 ? -11.833 -17.594 40.228 1.00 66.56 98 GLU A O 1
ATOM 753 N N . GLN A 1 99 ? -13.329 -17.639 38.554 1.00 66.31 99 GLN A N 1
ATOM 754 C CA . GLN A 1 99 ? -13.739 -19.039 38.753 1.00 66.31 99 GLN A CA 1
ATOM 755 C C . GLN A 1 99 ? -12.853 -20.065 38.030 1.00 66.31 99 GLN A C 1
ATOM 757 O O . GLN A 1 99 ? -12.746 -21.194 38.505 1.00 66.31 99 GLN A O 1
ATOM 762 N N . TRP A 1 100 ? -12.228 -19.704 36.905 1.00 62.47 100 TRP A N 1
ATOM 763 C CA . TRP A 1 100 ? -11.499 -20.648 36.042 1.00 62.47 100 TRP A CA 1
ATOM 764 C C . TRP A 1 100 ? -10.129 -20.147 35.555 1.00 62.47 100 TRP A C 1
ATOM 766 O O . TRP A 1 100 ? -9.484 -20.831 34.766 1.00 62.47 100 TRP A O 1
ATOM 776 N N . GLY A 1 101 ? -9.666 -18.964 35.970 1.00 57.22 101 GLY A N 1
ATOM 777 C CA . GLY A 1 101 ? -8.462 -18.330 35.412 1.00 57.22 101 GLY A CA 1
ATOM 778 C C . GLY A 1 101 ? -7.125 -18.901 35.885 1.00 57.22 101 GLY A C 1
ATOM 779 O O . GLY A 1 101 ? -6.133 -18.717 35.182 1.00 57.22 101 GLY A O 1
ATOM 780 N N . ASP A 1 102 ? -7.096 -19.609 37.018 1.00 57.38 102 ASP A N 1
ATOM 781 C CA . ASP A 1 102 ? -5.888 -20.273 37.544 1.00 57.38 102 ASP A CA 1
ATOM 782 C C . ASP A 1 102 ? -5.908 -21.801 37.374 1.00 57.38 102 ASP A C 1
ATOM 784 O O . ASP A 1 102 ? -4.867 -22.447 37.520 1.00 57.38 102 ASP A O 1
ATOM 788 N N . ASP A 1 103 ? -7.058 -22.393 37.032 1.00 51.12 103 ASP A N 1
ATOM 789 C CA . ASP A 1 103 ? -7.123 -23.826 36.759 1.00 51.12 103 ASP A CA 1
ATOM 790 C C . ASP A 1 103 ? -6.654 -24.084 35.330 1.00 51.12 103 ASP A C 1
ATOM 792 O O . ASP A 1 103 ? -7.178 -23.533 34.359 1.00 51.12 103 ASP A O 1
ATOM 796 N N . ALA A 1 104 ? -5.617 -24.916 35.215 1.00 49.44 104 ALA A N 1
ATOM 797 C CA . ALA A 1 104 ? -5.049 -25.342 33.949 1.00 49.44 104 ALA A CA 1
ATOM 798 C C . ALA A 1 104 ? -6.184 -25.742 33.005 1.00 49.44 104 ALA A C 1
ATOM 800 O O . ALA A 1 104 ? -6.931 -26.676 33.295 1.00 49.44 104 ALA A O 1
ATOM 801 N N . MET A 1 105 ? -6.313 -24.993 31.906 1.00 55.28 105 MET A N 1
ATOM 802 C CA . MET A 1 105 ? -7.261 -25.241 30.828 1.00 55.28 105 MET A CA 1
ATOM 803 C C . MET A 1 105 ? -7.267 -26.744 30.551 1.00 55.28 105 MET A C 1
ATOM 805 O O . MET A 1 105 ? -6.266 -27.271 30.070 1.00 55.28 105 MET A O 1
ATOM 809 N N . ILE A 1 106 ? -8.333 -27.434 30.977 1.00 58.75 106 ILE A N 1
ATOM 810 C CA . ILE A 1 106 ? -8.404 -28.895 30.904 1.00 58.75 106 ILE A CA 1
ATOM 811 C C . ILE A 1 106 ? -8.137 -29.255 29.448 1.00 58.75 106 ILE A C 1
ATOM 813 O O . ILE A 1 106 ? -8.795 -28.706 28.557 1.00 58.75 106 ILE A O 1
ATOM 817 N N . ASP A 1 107 ? -7.138 -30.110 29.217 1.00 60.09 107 ASP A N 1
ATOM 818 C CA . ASP A 1 107 ? -6.779 -30.560 27.877 1.00 60.09 107 ASP A CA 1
ATOM 819 C C . ASP A 1 107 ? -8.058 -31.054 27.204 1.00 60.09 107 ASP A C 1
ATOM 821 O O . ASP A 1 107 ? -8.718 -31.980 27.678 1.00 60.09 107 ASP A O 1
ATOM 825 N N . PHE A 1 108 ? -8.465 -30.361 26.142 1.00 57.34 108 PHE A N 1
ATOM 826 C CA . PHE A 1 108 ? -9.692 -30.682 25.437 1.00 57.34 108 PHE A CA 1
ATOM 827 C C . PHE A 1 108 ? -9.535 -32.080 24.837 1.00 57.34 108 PHE A C 1
ATOM 829 O O . PHE A 1 108 ? -8.848 -32.232 23.828 1.00 57.34 108 PHE A O 1
ATOM 836 N N . ASP A 1 109 ? -10.164 -33.092 25.444 1.00 68.06 109 ASP A N 1
ATOM 837 C CA . ASP A 1 109 ? -10.236 -34.440 24.888 1.00 68.06 109 ASP A CA 1
ATOM 838 C C . ASP A 1 109 ? -11.372 -34.497 23.846 1.00 68.06 109 ASP A C 1
ATOM 840 O O . ASP A 1 109 ? -12.562 -34.526 24.196 1.00 68.06 109 ASP A O 1
ATOM 844 N N . PRO A 1 110 ? -11.055 -34.555 22.537 1.00 58.88 110 PRO A N 1
ATOM 845 C CA . PRO A 1 110 ? -12.070 -34.614 21.490 1.00 58.88 110 PRO A CA 1
ATOM 846 C C . PRO A 1 110 ? -12.890 -35.913 21.545 1.00 58.88 110 PRO A C 1
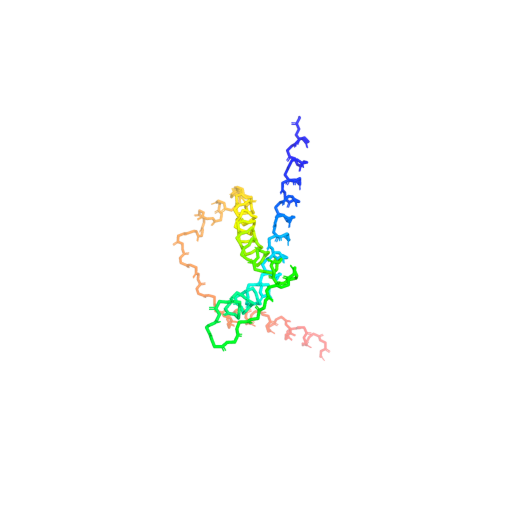ATOM 848 O O . PRO A 1 110 ? -13.958 -36.002 20.929 1.00 58.88 110 PRO A O 1
ATOM 851 N N . THR A 1 111 ? -12.389 -36.946 22.230 1.00 63.72 111 THR A N 1
ATOM 852 C CA . THR A 1 111 ? -13.042 -38.251 22.337 1.00 63.72 111 THR A CA 1
ATOM 853 C C . THR A 1 111 ? -14.116 -38.274 23.422 1.00 63.72 111 THR A C 1
ATOM 855 O O . THR A 1 111 ? -15.187 -38.846 23.187 1.00 63.72 111 THR A O 1
ATOM 858 N N . GLU A 1 112 ? -13.914 -3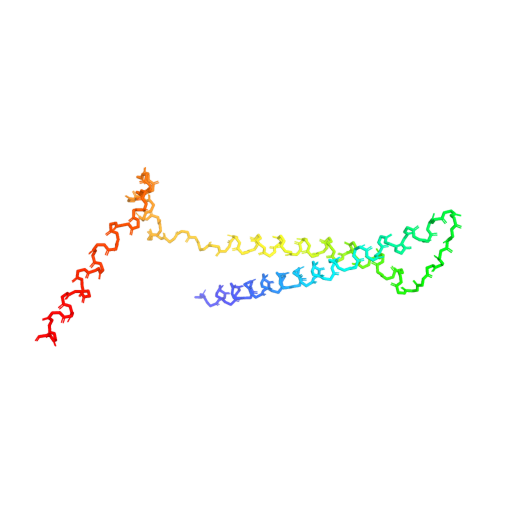7.561 24.533 1.00 62.47 112 GLU A N 1
ATOM 859 C CA . GLU A 1 112 ? -14.906 -37.424 25.603 1.00 62.47 112 GLU A CA 1
ATOM 860 C C . GLU A 1 112 ? -16.132 -36.628 25.124 1.00 62.47 112 GLU A C 1
ATOM 862 O O . GLU A 1 112 ? -17.271 -37.082 25.270 1.00 62.47 112 GLU A O 1
ATOM 867 N N . PHE A 1 113 ? -15.918 -35.520 24.405 1.00 62.00 113 PHE A N 1
ATOM 868 C CA . PHE A 1 113 ? -16.994 -34.697 23.834 1.00 62.00 113 PHE A CA 1
ATOM 869 C C . PHE A 1 113 ? -17.899 -35.464 22.843 1.00 62.00 113 PHE A C 1
ATOM 871 O O . PHE A 1 113 ? -19.108 -35.217 22.731 1.00 62.00 113 PHE A O 1
ATOM 878 N N . ASN A 1 114 ? -17.332 -36.436 22.122 1.00 60.81 114 ASN A N 1
ATOM 879 C CA . ASN A 1 114 ? -18.052 -37.228 21.122 1.00 60.81 114 ASN A CA 1
ATOM 880 C C . ASN A 1 114 ? -18.882 -38.372 21.747 1.00 60.81 114 ASN A C 1
ATOM 882 O O . ASN A 1 114 ? -19.808 -38.888 21.115 1.00 60.81 114 ASN A O 1
ATOM 886 N N . SER A 1 115 ? -18.594 -38.762 22.994 1.00 60.25 115 SER A N 1
ATOM 887 C CA . SER A 1 115 ? -19.301 -39.846 23.694 1.00 60.25 115 SER A CA 1
ATOM 888 C C . SER A 1 115 ? -20.755 -39.472 24.045 1.00 60.25 115 SER A C 1
ATOM 890 O O . SER A 1 115 ? -21.682 -40.264 23.833 1.00 60.25 115 SER A O 1
ATOM 892 N N . GLY A 1 116 ? -20.987 -38.220 24.460 1.00 59.59 116 GLY A N 1
ATOM 893 C CA . GLY A 1 116 ? -22.321 -37.677 24.744 1.00 59.59 116 GLY A CA 1
ATOM 894 C C . GLY A 1 116 ? -23.187 -37.479 23.493 1.00 59.59 116 GLY A C 1
ATOM 895 O O . GLY A 1 116 ? -24.396 -37.698 23.522 1.00 59.59 116 GLY A O 1
ATOM 896 N N . HIS A 1 117 ? -22.575 -37.148 22.353 1.00 58.28 117 HIS A N 1
ATOM 897 C CA . HIS A 1 117 ? -23.303 -36.912 21.100 1.00 58.28 117 HIS A CA 1
ATOM 898 C C . HIS A 1 117 ? -23.669 -38.204 20.353 1.00 58.28 117 HIS A C 1
ATOM 900 O O . HIS A 1 117 ? -24.703 -38.256 19.679 1.00 58.28 117 HIS A O 1
ATOM 906 N N . ARG A 1 118 ? -22.863 -39.270 20.480 1.00 56.81 118 ARG A N 1
ATOM 907 C CA . ARG A 1 118 ? -23.202 -40.585 19.906 1.00 56.81 118 ARG A CA 1
ATOM 908 C C . ARG A 1 118 ? -24.412 -41.213 20.591 1.00 56.81 118 ARG A C 1
ATOM 910 O O . ARG A 1 118 ? -25.281 -41.738 19.901 1.00 56.81 118 ARG A O 1
ATOM 917 N N . SER A 1 119 ? -24.503 -41.115 21.916 1.00 59.62 119 SER A N 1
ATOM 918 C CA . SER A 1 119 ? -25.612 -41.697 22.682 1.00 59.62 119 SER A CA 1
ATOM 919 C C . SER A 1 119 ? -26.953 -41.000 22.414 1.00 59.62 119 SER A C 1
ATOM 921 O O . SER A 1 119 ? -27.979 -41.676 22.338 1.00 59.62 119 SER A O 1
ATOM 923 N N . ALA A 1 120 ? -26.956 -39.685 22.170 1.00 60.97 120 ALA A N 1
ATOM 924 C CA . ALA A 1 120 ? -28.158 -38.944 21.778 1.00 60.97 120 ALA A CA 1
ATOM 925 C C . ALA A 1 120 ? -28.696 -39.375 20.399 1.00 60.97 120 ALA A C 1
ATOM 927 O O . ALA A 1 120 ? -29.878 -39.692 20.276 1.00 60.97 120 ALA A O 1
ATOM 928 N N . ARG A 1 121 ? -27.826 -39.483 19.381 1.00 60.59 121 ARG A N 1
ATOM 929 C CA . ARG A 1 121 ? -28.225 -39.952 18.036 1.00 60.59 121 ARG A CA 1
ATOM 930 C C . ARG A 1 121 ? -28.652 -41.417 18.016 1.00 60.59 121 ARG A C 1
ATOM 932 O O . ARG A 1 121 ? -29.521 -41.795 17.238 1.00 60.59 121 ARG A O 1
ATOM 939 N N . GLN A 1 122 ? -28.036 -42.250 18.851 1.00 60.00 122 GLN A N 1
ATOM 940 C CA . GLN A 1 122 ? -28.361 -43.672 18.931 1.00 60.00 122 GLN A CA 1
ATOM 941 C C . GLN A 1 122 ? -29.719 -43.897 19.610 1.00 60.00 122 GLN A C 1
ATOM 943 O O . GLN A 1 122 ? -30.533 -44.647 19.085 1.00 60.00 122 GLN A O 1
ATOM 948 N N . ARG A 1 123 ? -30.026 -43.137 20.673 1.00 60.16 123 ARG A N 1
ATOM 949 C CA . ARG A 1 123 ? -31.367 -43.099 21.286 1.00 60.16 123 ARG A CA 1
ATOM 950 C C . ARG A 1 123 ? -32.442 -42.571 20.339 1.00 60.16 123 ARG A C 1
ATOM 952 O O . ARG A 1 123 ? -33.574 -43.035 20.396 1.00 60.16 123 ARG A O 1
ATOM 959 N N . GLU A 1 124 ? -32.108 -41.610 19.480 1.00 62.12 124 GLU A N 1
ATOM 960 C CA . GLU A 1 124 ? -33.022 -41.168 18.425 1.00 62.12 124 GLU A CA 1
ATOM 961 C C . GLU A 1 124 ? -33.275 -42.281 17.408 1.00 62.12 124 GLU A C 1
ATOM 963 O O . GLU A 1 124 ? -34.427 -42.528 17.082 1.00 62.12 124 GLU A O 1
ATOM 968 N N . ARG A 1 125 ? -32.245 -43.006 16.957 1.00 62.91 125 ARG A N 1
ATOM 969 C CA . ARG A 1 125 ? -32.407 -44.103 15.989 1.00 62.91 125 ARG A CA 1
ATOM 970 C C . ARG A 1 125 ? -33.289 -45.237 16.519 1.00 62.91 125 ARG A C 1
ATOM 972 O O . ARG A 1 125 ? -34.144 -45.718 15.784 1.00 62.91 125 ARG A O 1
ATOM 979 N N . ASP A 1 126 ? -33.117 -45.605 17.784 1.00 62.31 126 ASP A N 1
ATOM 980 C CA . ASP A 1 126 ? -33.856 -46.702 18.423 1.00 62.31 126 ASP A CA 1
ATOM 981 C C . ASP A 1 126 ? -35.308 -46.316 18.787 1.00 62.31 126 ASP A C 1
ATOM 983 O O . ASP A 1 126 ? -36.122 -47.171 19.118 1.00 62.31 126 ASP A O 1
ATOM 987 N N . ARG A 1 127 ? -35.665 -45.024 18.718 1.00 63.38 127 ARG A N 1
ATOM 988 C CA . ARG A 1 127 ? -37.042 -44.537 18.924 1.00 63.38 127 ARG A CA 1
ATOM 989 C C . ARG A 1 127 ? -37.941 -44.744 17.698 1.00 63.38 127 ARG A C 1
ATOM 991 O O . ARG A 1 127 ? -39.162 -44.722 17.838 1.00 63.38 127 ARG A O 1
ATOM 998 N N . TRP A 1 128 ? -37.349 -44.895 16.514 1.00 64.56 128 TRP A N 1
ATOM 999 C CA . TRP A 1 128 ? -38.059 -45.034 15.234 1.00 64.56 128 TRP A CA 1
ATOM 1000 C C . TRP A 1 128 ? -37.862 -46.413 14.579 1.00 64.56 128 TRP A C 1
ATOM 1002 O O . TRP A 1 128 ? -38.257 -46.592 13.427 1.00 64.56 128 TRP A O 1
ATOM 1012 N N . SER A 1 129 ? -37.254 -47.366 15.295 1.00 52.19 129 SER A N 1
ATOM 1013 C CA . SER A 1 129 ? -37.177 -48.794 14.944 1.00 52.19 129 SER A CA 1
ATOM 1014 C C . SER A 1 129 ? -38.199 -49.605 15.727 1.00 52.19 129 SER A C 1
ATOM 1016 O O . SER A 1 129 ?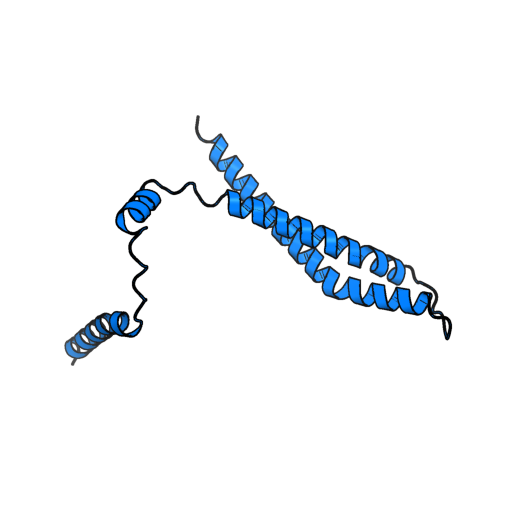 -38.839 -50.483 15.115 1.00 52.19 129 SER A O 1
#

Sequence (129 aa):
MTSLSRQQRARRRRIAGLLALVGIVLLLVSTYAVPMGIIYWARATSEEAPVPLTDGALLTIIAGPVSLVLGGILSIAAFQITRSHREPRTEEDRELDEQWGDDAMIDFDPTEFNSGHRSARQRERDRWS

Organism: NCBI:txid1236550

Secondary structure (DSSP, 8-state):
--HHHHHHHHHHHHHHHHHHHHHHHHHHHHHHHHHHHHHHHHHHS-SSSPPPPPHHHHHHHHHHHHHHHHHHHHHHHHHHHHHTTSPP--HHHHHHHHHHSSS------HHHHHHHHHHHHHHHHHH--